Protein AF-A0A348YKZ7-F1 (afdb_monomer_lite)

Sequence (166 aa):
MLAPMCLAKPKKSYYYALITVVSSVAGAFFGYYLGYFIYDPYIADLINMFHYNDAMATVRGWFTNEFGILMVFIGAFTPIPYKIIAITTGVVAAESVAQTGSSGMLTIFNFLLVSFIGRGARFFLEAGVIAWGGEKMEKAIRKYIDRLGWACVILIGIYAAYKILN

pLDDT: mean 88.36, std 6.26, range [72.12, 96.81]

Structure (mmCIF, N/CA/C/O backbone):
data_AF-A0A348YKZ7-F1
#
_entry.id   AF-A0A348YKZ7-F1
#
loop_
_atom_site.group_PDB
_atom_site.id
_atom_site.type_symbol
_atom_site.label_atom_id
_atom_site.label_alt_id
_atom_site.label_comp_id
_atom_site.label_asym_id
_atom_site.label_entity_id
_atom_site.label_seq_id
_atom_site.pdbx_PDB_ins_code
_atom_site.Cartn_x
_atom_site.Cartn_y
_atom_site.Cartn_z
_atom_site.occupancy
_atom_site.B_iso_or_equiv
_atom_site.auth_seq_id
_atom_site.auth_comp_id
_atom_site.auth_asym_id
_atom_site.auth_atom_id
_atom_site.pdbx_PDB_model_num
ATOM 1 N N . MET A 1 1 ? -6.363 -7.805 10.116 1.00 73.44 1 MET A N 1
ATOM 2 C CA . MET A 1 1 ? -6.580 -8.045 11.563 1.00 73.44 1 MET A CA 1
ATOM 3 C C . MET A 1 1 ? -6.660 -6.751 12.386 1.00 73.44 1 MET A C 1
ATOM 5 O O . MET A 1 1 ? -6.710 -6.845 13.604 1.00 73.44 1 MET A O 1
ATOM 9 N N . LEU A 1 2 ? -6.730 -5.562 11.769 1.00 84.38 2 LEU A N 1
ATOM 10 C CA . LEU A 1 2 ? -6.811 -4.289 12.497 1.00 84.38 2 LEU A CA 1
ATOM 11 C C . LEU A 1 2 ? -8.157 -4.133 13.227 1.00 84.38 2 LEU A C 1
ATOM 13 O O . LEU A 1 2 ? -8.171 -3.977 14.446 1.00 84.38 2 LEU A O 1
ATOM 17 N N . ALA A 1 3 ? -9.275 -4.294 12.511 1.00 84.19 3 ALA A N 1
ATOM 18 C CA . ALA A 1 3 ? -10.623 -4.181 13.070 1.00 84.19 3 ALA A CA 1
ATOM 19 C C . ALA A 1 3 ? -10.872 -4.895 14.423 1.00 84.19 3 ALA A C 1
ATOM 21 O O . ALA A 1 3 ? -11.297 -4.221 15.361 1.00 84.19 3 ALA A O 1
ATOM 22 N N . PRO A 1 4 ? -10.593 -6.206 14.603 1.00 83.75 4 PRO A N 1
ATOM 23 C CA . PRO A 1 4 ? -10.837 -6.875 15.886 1.00 83.75 4 PRO A CA 1
ATOM 24 C C . PRO A 1 4 ? -9.947 -6.353 17.026 1.00 83.75 4 PRO A C 1
ATOM 26 O O . PRO A 1 4 ? -10.392 -6.302 18.170 1.00 83.75 4 PRO A O 1
ATOM 29 N N . MET A 1 5 ? -8.715 -5.919 16.740 1.00 87.62 5 MET A N 1
ATOM 30 C CA . MET A 1 5 ? -7.821 -5.340 17.753 1.00 87.62 5 MET A CA 1
ATOM 31 C C . MET A 1 5 ? -8.288 -3.946 18.186 1.00 87.62 5 MET A C 1
ATOM 33 O O . MET A 1 5 ? -8.270 -3.625 19.377 1.00 87.62 5 MET A O 1
ATOM 37 N N . CYS A 1 6 ? -8.754 -3.140 17.229 1.00 86.81 6 CYS A N 1
ATOM 38 C CA . CYS A 1 6 ? -9.375 -1.844 17.489 1.00 86.81 6 CYS A CA 1
ATOM 39 C C . CYS A 1 6 ? -10.671 -1.986 18.296 1.00 86.81 6 CYS A C 1
ATOM 41 O O . CYS A 1 6 ? -10.893 -1.209 19.219 1.00 86.81 6 CYS A O 1
ATOM 43 N N . LEU A 1 7 ? -11.491 -3.001 18.007 1.00 84.31 7 LEU A N 1
ATOM 44 C CA . LEU A 1 7 ? -12.700 -3.296 18.781 1.00 84.31 7 LEU A CA 1
ATOM 45 C C . LEU A 1 7 ? -12.384 -3.721 20.218 1.00 84.31 7 LEU A C 1
ATOM 47 O O . LEU A 1 7 ? -13.012 -3.231 21.149 1.00 84.31 7 LEU A O 1
ATOM 51 N N . ALA A 1 8 ? -11.381 -4.581 20.413 1.00 85.75 8 ALA A N 1
ATOM 52 C CA . ALA A 1 8 ? -11.011 -5.060 21.743 1.00 85.75 8 ALA A CA 1
ATOM 53 C C . ALA A 1 8 ? -10.444 -3.952 22.649 1.00 85.75 8 ALA A C 1
ATOM 55 O O . ALA A 1 8 ? -10.639 -3.983 23.865 1.00 85.75 8 ALA A O 1
ATOM 56 N N . LYS A 1 9 ? -9.704 -2.982 22.088 1.00 85.69 9 LYS A N 1
ATOM 57 C CA . LYS A 1 9 ? -9.129 -1.852 22.843 1.00 85.69 9 LYS A CA 1
ATOM 58 C C . LYS A 1 9 ? -9.258 -0.533 22.059 1.00 85.69 9 LYS A C 1
ATOM 60 O O . LYS A 1 9 ? -8.245 -0.031 21.564 1.00 85.69 9 LYS A O 1
ATOM 65 N N . PRO A 1 10 ? -10.449 0.102 22.036 1.00 83.19 10 PRO A N 1
ATOM 66 C CA . PRO A 1 10 ? -10.723 1.293 21.219 1.00 83.19 10 PRO A CA 1
ATOM 67 C C . PRO A 1 10 ? -9.799 2.480 21.511 1.00 83.19 10 PRO A C 1
ATOM 69 O O . PRO A 1 10 ? -9.382 3.199 20.607 1.00 83.19 10 PRO A O 1
ATOM 72 N N . LYS A 1 11 ? -9.392 2.648 22.779 1.00 85.00 11 LYS A N 1
ATOM 73 C CA . LYS A 1 11 ? -8.448 3.699 23.202 1.00 85.00 11 LYS A CA 1
ATOM 74 C C . LYS A 1 11 ? -7.054 3.557 22.572 1.00 85.00 11 LYS A C 1
ATOM 76 O O . LYS A 1 11 ? -6.304 4.525 22.547 1.00 85.00 11 LYS A O 1
ATOM 81 N N . LYS A 1 12 ? -6.691 2.363 22.086 1.00 89.06 12 LYS A N 1
ATOM 82 C CA . LYS A 1 12 ? -5.399 2.068 21.441 1.00 89.06 12 LYS A CA 1
ATOM 83 C C . LYS A 1 12 ? -5.510 1.913 19.919 1.00 89.06 12 LYS A C 1
ATOM 85 O O . LYS A 1 12 ? -4.520 1.569 19.281 1.00 89.06 12 LYS A O 1
ATOM 90 N N . SER A 1 13 ? -6.668 2.196 19.317 1.00 89.56 13 SER A N 1
ATOM 91 C CA . SER A 1 13 ? -6.905 1.988 17.881 1.00 89.56 13 SER A CA 1
ATOM 92 C C . SER A 1 13 ? -5.907 2.721 16.982 1.00 89.56 13 SER A C 1
ATOM 94 O O . SER A 1 13 ? -5.378 2.116 16.055 1.00 89.56 13 SER A O 1
ATOM 96 N N . TYR A 1 14 ? -5.576 3.979 17.286 1.00 90.56 14 TYR A N 1
ATOM 97 C CA . TYR A 1 14 ? -4.587 4.748 16.519 1.00 90.56 14 TYR A CA 1
ATOM 98 C C . TYR A 1 14 ? -3.169 4.169 16.612 1.00 90.56 14 TYR A C 1
ATOM 100 O O . TYR A 1 14 ? -2.425 4.181 15.635 1.00 90.56 14 TYR A O 1
ATOM 108 N N . TYR A 1 15 ? -2.808 3.602 17.766 1.00 92.69 15 TYR A N 1
ATOM 109 C CA . TYR A 1 15 ? -1.524 2.926 17.947 1.00 92.69 15 TYR A CA 1
ATOM 110 C C . TYR A 1 15 ? -1.447 1.640 17.111 1.00 92.69 15 TYR A C 1
ATOM 112 O O . TYR A 1 15 ? -0.454 1.403 16.424 1.00 92.69 15 TYR A O 1
ATOM 120 N N . TYR A 1 16 ? -2.518 0.840 17.096 1.00 93.75 16 TYR A N 1
ATOM 121 C CA . TYR A 1 16 ? -2.589 -0.346 16.238 1.00 93.75 16 TYR A CA 1
ATOM 122 C C . TYR A 1 16 ? -2.602 0.003 14.750 1.00 93.75 16 TYR A C 1
ATOM 124 O O . TYR A 1 16 ? -1.973 -0.705 13.961 1.00 93.75 16 TYR A O 1
ATOM 132 N N . ALA A 1 17 ? -3.254 1.104 14.365 1.00 94.06 17 ALA A N 1
ATOM 133 C CA . ALA A 1 17 ? -3.205 1.611 12.999 1.00 94.06 17 ALA A CA 1
ATOM 134 C C . ALA A 1 17 ? -1.767 1.954 12.596 1.00 94.06 17 ALA A C 1
ATOM 136 O O . ALA A 1 17 ? -1.309 1.483 11.559 1.00 94.06 17 ALA A O 1
ATOM 137 N N . LEU A 1 18 ? -1.025 2.676 13.442 1.00 94.75 18 LEU A N 1
ATOM 138 C CA . LEU A 1 18 ? 0.368 3.035 13.173 1.00 94.75 18 LEU A CA 1
ATOM 139 C C . LEU A 1 18 ? 1.268 1.804 13.005 1.00 94.75 18 LEU A C 1
ATOM 141 O O . LEU A 1 18 ? 1.992 1.718 12.015 1.00 94.75 18 LEU A O 1
ATOM 145 N N . ILE A 1 19 ? 1.178 0.818 13.906 1.00 95.19 19 ILE A N 1
ATOM 146 C CA . ILE A 1 19 ? 1.918 -0.449 13.759 1.00 95.19 19 ILE A CA 1
ATOM 147 C C . ILE A 1 19 ? 1.552 -1.125 12.437 1.00 95.19 19 ILE A C 1
ATOM 149 O O . ILE A 1 19 ? 2.430 -1.559 11.698 1.00 95.19 19 ILE A O 1
ATOM 153 N N . THR A 1 20 ? 0.260 -1.181 12.112 1.00 94.75 20 THR A N 1
ATOM 154 C CA . THR A 1 20 ? -0.220 -1.826 10.885 1.00 94.75 20 THR A CA 1
ATOM 155 C C . THR A 1 20 ? 0.311 -1.124 9.639 1.00 94.75 20 THR A C 1
ATOM 157 O O . THR A 1 20 ? 0.739 -1.802 8.708 1.00 94.75 20 THR A O 1
ATOM 160 N N . VAL A 1 21 ? 0.336 0.212 9.617 1.00 95.25 21 VAL A N 1
ATOM 161 C CA . VAL A 1 21 ? 0.930 0.994 8.523 1.00 95.25 21 VAL A CA 1
ATOM 162 C C . VAL A 1 21 ? 2.407 0.653 8.383 1.00 95.25 21 VAL A C 1
ATOM 164 O O . VAL A 1 21 ? 2.826 0.262 7.297 1.00 95.25 21 VAL A O 1
ATOM 167 N N . VAL A 1 22 ? 3.182 0.727 9.468 1.00 95.88 22 VAL A N 1
ATOM 168 C CA . VAL A 1 22 ? 4.628 0.465 9.436 1.00 95.88 22 VAL A CA 1
ATOM 169 C C . VAL A 1 22 ? 4.917 -0.963 8.975 1.00 95.88 22 VAL A C 1
ATOM 171 O O . VAL A 1 22 ? 5.679 -1.154 8.031 1.00 95.88 22 VAL A O 1
ATOM 174 N N . SER A 1 23 ? 4.265 -1.971 9.559 1.00 94.50 23 SER A N 1
ATOM 175 C CA . SER A 1 23 ? 4.442 -3.371 9.155 1.00 94.50 23 SER A CA 1
ATOM 176 C C . SER A 1 23 ? 3.985 -3.625 7.714 1.00 94.50 23 SER A C 1
ATOM 178 O O . SER A 1 23 ? 4.623 -4.385 6.985 1.00 94.50 23 SER A O 1
ATOM 180 N N . SER A 1 24 ? 2.902 -2.980 7.270 1.00 94.31 24 SER A N 1
ATOM 181 C CA . SER A 1 24 ? 2.406 -3.102 5.896 1.00 94.31 24 SER A CA 1
ATOM 182 C C . SER A 1 24 ? 3.363 -2.474 4.886 1.00 94.31 24 SER A C 1
ATOM 184 O O . SER A 1 24 ? 3.607 -3.067 3.837 1.00 94.31 24 SER A O 1
ATOM 186 N N . VAL A 1 25 ? 3.884 -1.280 5.172 1.00 95.12 25 VAL A N 1
ATOM 187 C CA . VAL A 1 25 ? 4.825 -0.571 4.296 1.00 95.12 25 VAL A CA 1
ATOM 188 C C . VAL A 1 25 ? 6.178 -1.278 4.287 1.00 95.12 25 VAL A C 1
ATOM 190 O O . VAL A 1 25 ? 6.758 -1.438 3.219 1.00 95.12 25 VAL A O 1
ATOM 193 N N . ALA A 1 26 ? 6.631 -1.820 5.421 1.00 96.25 26 ALA A N 1
ATOM 194 C CA . ALA A 1 26 ? 7.815 -2.675 5.473 1.00 96.25 26 ALA A CA 1
ATOM 195 C C . ALA A 1 26 ? 7.652 -3.924 4.590 1.00 96.25 26 ALA A C 1
ATOM 197 O O . ALA A 1 26 ? 8.539 -4.261 3.815 1.00 96.25 26 ALA A O 1
ATOM 198 N N . GLY A 1 27 ? 6.491 -4.585 4.618 1.00 94.81 27 GLY A N 1
ATOM 199 C CA . GLY A 1 27 ? 6.209 -5.681 3.687 1.00 94.81 27 GLY A CA 1
ATOM 200 C C . GLY A 1 27 ? 6.180 -5.240 2.216 1.00 94.81 27 GLY A C 1
ATOM 201 O O . GLY A 1 27 ? 6.590 -5.997 1.339 1.00 94.81 27 GLY A O 1
ATOM 202 N N . ALA A 1 28 ? 5.712 -4.022 1.940 1.00 94.69 28 ALA A N 1
ATOM 203 C CA . ALA A 1 28 ? 5.674 -3.456 0.594 1.00 94.69 28 ALA A CA 1
ATOM 204 C C . ALA A 1 28 ? 7.059 -3.063 0.073 1.00 94.69 28 ALA A C 1
ATOM 206 O O . ALA A 1 28 ? 7.306 -3.215 -1.115 1.00 94.69 28 ALA A O 1
ATOM 207 N N . PHE A 1 29 ? 7.969 -2.634 0.948 1.00 96.62 29 PHE A N 1
ATOM 208 C CA . PHE A 1 29 ? 9.379 -2.430 0.623 1.00 96.62 29 PHE A CA 1
ATOM 209 C C . PHE A 1 29 ? 9.989 -3.705 0.030 1.00 96.62 29 PHE A C 1
ATOM 211 O O . PHE A 1 29 ? 10.522 -3.683 -1.076 1.00 96.62 29 PHE A O 1
ATOM 218 N N . PHE A 1 30 ? 9.821 -4.842 0.713 1.00 96.81 30 PHE A N 1
ATOM 219 C CA . PHE A 1 30 ? 10.287 -6.129 0.193 1.00 96.81 30 PHE A CA 1
ATOM 220 C C . PHE A 1 30 ? 9.549 -6.539 -1.084 1.00 96.81 30 PHE A C 1
ATOM 222 O O . PHE A 1 30 ? 10.172 -7.058 -2.001 1.00 96.81 30 PHE A O 1
ATOM 229 N N . GLY A 1 31 ? 8.240 -6.282 -1.172 1.00 95.50 31 GLY A N 1
ATOM 230 C CA . GLY A 1 31 ? 7.455 -6.551 -2.379 1.00 95.50 31 GLY A CA 1
ATOM 231 C C . GLY A 1 31 ? 7.937 -5.762 -3.600 1.00 95.50 31 GLY A C 1
ATOM 232 O O . GLY A 1 31 ? 8.066 -6.339 -4.673 1.00 95.50 31 GLY A O 1
ATOM 233 N N . TYR A 1 32 ? 8.254 -4.477 -3.427 1.00 95.44 32 TYR A N 1
ATOM 234 C CA . TYR A 1 32 ? 8.814 -3.633 -4.481 1.00 95.44 32 TYR A CA 1
ATOM 235 C C . TYR A 1 32 ? 10.135 -4.207 -4.985 1.00 95.44 32 TYR A C 1
ATOM 237 O O . TYR A 1 32 ? 10.288 -4.417 -6.182 1.00 95.44 32 TYR A O 1
ATOM 245 N N . TYR A 1 33 ? 11.071 -4.522 -4.085 1.00 95.69 33 TYR A N 1
ATOM 246 C CA . TYR A 1 33 ? 12.355 -5.089 -4.499 1.00 95.69 33 TYR A CA 1
ATOM 247 C C . TYR A 1 33 ? 12.208 -6.470 -5.126 1.00 95.69 33 TYR A C 1
ATOM 249 O O . TYR A 1 33 ? 12.880 -6.761 -6.108 1.00 95.69 33 TYR A O 1
ATOM 257 N N . LEU A 1 34 ? 11.300 -7.300 -4.612 1.00 95.31 34 LEU A N 1
ATOM 258 C CA . LEU A 1 34 ? 10.992 -8.587 -5.222 1.00 95.31 34 LEU A CA 1
ATOM 259 C C . LEU A 1 34 ? 10.523 -8.410 -6.671 1.00 95.31 34 LEU A C 1
ATOM 261 O O . LEU A 1 34 ? 11.036 -9.084 -7.555 1.00 95.31 34 LEU A O 1
ATOM 265 N N . GLY A 1 35 ? 9.594 -7.484 -6.920 1.00 93.75 35 GLY A N 1
ATOM 266 C CA . GLY A 1 35 ? 9.135 -7.156 -8.270 1.00 93.75 35 GLY A CA 1
ATOM 267 C C . GLY A 1 35 ? 10.235 -6.571 -9.155 1.00 93.75 35 GLY A C 1
ATOM 268 O O . GLY A 1 35 ? 10.356 -6.936 -10.319 1.00 93.75 35 GLY A O 1
ATOM 269 N N . TYR A 1 36 ? 11.069 -5.701 -8.590 1.00 94.00 36 TYR A N 1
ATOM 270 C CA . TYR A 1 36 ? 12.164 -5.065 -9.311 1.00 94.00 36 TYR A CA 1
ATOM 271 C C . TYR A 1 36 ? 13.213 -6.084 -9.774 1.00 94.00 36 TYR A C 1
ATOM 273 O O . TYR A 1 36 ? 13.628 -6.068 -10.927 1.00 94.00 36 TYR A O 1
ATOM 281 N N . PHE A 1 37 ? 13.618 -7.005 -8.896 1.00 93.56 37 PHE A N 1
ATOM 282 C CA . PHE A 1 37 ? 14.650 -7.997 -9.208 1.00 93.56 37 PHE A CA 1
ATOM 283 C C . PHE A 1 37 ? 14.135 -9.209 -9.986 1.00 93.56 37 PHE A C 1
ATOM 285 O O . PHE A 1 37 ? 14.914 -9.834 -10.694 1.00 93.56 37 PHE A O 1
ATOM 292 N N . ILE A 1 38 ? 12.850 -9.566 -9.881 1.00 93.44 38 ILE A N 1
ATOM 293 C CA . ILE A 1 38 ? 12.297 -10.674 -10.678 1.00 93.44 38 ILE A CA 1
ATOM 294 C C . ILE A 1 38 ? 12.073 -10.278 -12.145 1.00 93.44 38 ILE A C 1
ATOM 296 O O . ILE A 1 38 ? 11.912 -11.160 -12.992 1.00 93.44 38 ILE A O 1
ATOM 300 N N . TYR A 1 39 ? 12.055 -8.970 -12.444 1.00 89.88 39 TYR A N 1
ATOM 301 C CA . TYR A 1 39 ? 11.819 -8.469 -13.794 1.00 89.88 39 TYR A CA 1
ATOM 302 C C . TYR A 1 39 ? 12.828 -9.037 -14.801 1.00 89.88 39 TYR A C 1
ATOM 304 O O . TYR A 1 39 ? 12.434 -9.683 -15.772 1.00 89.88 39 TYR A O 1
ATOM 312 N N . ASP A 1 40 ? 14.113 -8.859 -14.503 1.00 81.75 40 ASP A N 1
ATOM 313 C CA . ASP A 1 40 ? 15.248 -9.349 -15.283 1.00 81.75 40 ASP A CA 1
ATOM 314 C C . ASP A 1 40 ? 15.976 -10.408 -14.439 1.00 81.75 40 ASP A C 1
ATOM 316 O O . ASP A 1 40 ? 16.835 -10.069 -13.619 1.00 81.75 40 ASP A O 1
ATOM 320 N N . PRO A 1 41 ? 15.453 -11.652 -14.435 1.00 81.88 41 PRO A N 1
ATOM 321 C CA . PRO A 1 41 ? 15.691 -12.585 -15.544 1.00 81.88 41 PRO A CA 1
ATOM 322 C C . PRO A 1 41 ? 14.462 -13.373 -16.044 1.00 81.88 41 PRO A C 1
ATOM 324 O O . PRO A 1 41 ? 14.611 -14.234 -16.903 1.00 81.88 41 PRO A O 1
ATOM 327 N N . TYR A 1 42 ? 13.259 -13.160 -15.491 1.00 87.06 42 TYR A N 1
ATOM 328 C CA . TYR A 1 42 ? 12.098 -14.025 -15.776 1.00 87.06 42 TYR A CA 1
ATOM 329 C C . TYR A 1 42 ? 10.936 -13.298 -16.450 1.00 87.06 42 TYR A C 1
ATOM 331 O O . TYR A 1 42 ? 10.355 -13.801 -17.411 1.00 87.06 42 TYR A O 1
ATOM 339 N N . ILE A 1 43 ? 10.541 -12.134 -15.929 1.00 87.38 43 ILE A N 1
ATOM 340 C CA . ILE A 1 43 ? 9.329 -11.450 -16.404 1.00 87.38 43 ILE A CA 1
ATOM 341 C C . ILE A 1 43 ? 9.553 -10.848 -17.792 1.00 87.38 43 ILE A C 1
ATOM 343 O O . ILE A 1 43 ? 8.633 -10.886 -18.603 1.00 87.38 43 ILE A O 1
ATOM 347 N N . ALA A 1 44 ? 10.750 -10.334 -18.086 1.00 85.88 44 ALA A N 1
ATOM 348 C CA . ALA A 1 44 ? 11.083 -9.800 -19.405 1.00 85.88 44 ALA A CA 1
ATOM 349 C C . ALA A 1 44 ? 10.908 -10.860 -20.512 1.00 85.88 44 ALA A C 1
ATOM 351 O O . ALA A 1 44 ? 10.217 -10.615 -21.504 1.00 85.88 44 ALA A O 1
ATOM 352 N N . ASP A 1 45 ? 11.438 -12.068 -20.305 1.00 87.44 45 ASP A N 1
ATOM 353 C CA . ASP A 1 45 ? 11.281 -13.192 -21.238 1.00 87.44 45 ASP A CA 1
ATOM 354 C C . ASP A 1 45 ? 9.818 -13.620 -21.379 1.00 87.44 45 ASP A C 1
ATOM 356 O O . ASP A 1 45 ? 9.343 -13.893 -22.483 1.00 87.44 45 ASP A O 1
ATOM 360 N N . LEU A 1 46 ? 9.071 -13.617 -20.271 1.00 88.12 46 LEU A N 1
ATOM 361 C CA . LEU A 1 46 ? 7.648 -13.945 -20.260 1.00 88.12 46 LEU A CA 1
ATOM 362 C C . LEU A 1 46 ? 6.820 -12.934 -21.069 1.00 88.12 46 LEU A C 1
ATOM 364 O O . LEU A 1 46 ? 5.974 -13.325 -21.871 1.00 88.12 46 LEU A O 1
ATOM 368 N N . ILE A 1 47 ? 7.073 -11.634 -20.886 1.00 87.31 47 ILE A N 1
ATOM 369 C CA . ILE A 1 47 ? 6.398 -10.556 -21.625 1.00 87.31 47 ILE A CA 1
ATOM 370 C C . ILE A 1 47 ? 6.642 -10.714 -23.127 1.00 87.31 47 ILE A C 1
ATOM 372 O O . ILE A 1 47 ? 5.700 -10.601 -23.915 1.00 87.31 47 ILE A O 1
ATOM 376 N N . ASN A 1 48 ? 7.883 -11.016 -23.515 1.00 86.75 48 ASN A N 1
ATOM 377 C CA . ASN A 1 48 ? 8.250 -11.244 -24.908 1.00 86.75 48 ASN A CA 1
ATOM 378 C C . ASN A 1 48 ? 7.564 -12.484 -25.489 1.00 86.75 48 ASN A C 1
ATOM 380 O O . ASN A 1 48 ? 6.989 -12.407 -26.574 1.00 86.75 48 ASN A O 1
ATOM 384 N N . MET A 1 49 ? 7.567 -13.598 -24.753 1.00 89.25 49 MET A N 1
ATOM 385 C CA . MET A 1 49 ? 6.950 -14.858 -25.175 1.00 89.25 49 MET A CA 1
ATOM 386 C C . MET A 1 49 ? 5.442 -14.724 -25.423 1.00 89.25 49 MET A C 1
ATOM 388 O O . MET A 1 49 ? 4.916 -15.323 -26.357 1.00 89.25 49 MET A O 1
ATOM 392 N N . PHE A 1 50 ? 4.745 -13.926 -24.611 1.00 89.75 50 PHE A N 1
ATOM 393 C CA . PHE A 1 50 ? 3.307 -13.684 -24.759 1.00 89.75 50 PHE A CA 1
ATOM 394 C C . PHE A 1 50 ? 2.958 -12.453 -25.607 1.00 89.75 50 PHE A C 1
ATOM 396 O O . PHE A 1 50 ? 1.784 -12.096 -25.698 1.00 89.75 50 PHE A O 1
ATOM 403 N N . HIS A 1 51 ? 3.943 -11.797 -26.228 1.00 87.94 51 HIS A N 1
ATOM 404 C CA . HIS A 1 51 ? 3.750 -10.582 -27.027 1.00 87.94 51 HIS A CA 1
ATOM 405 C C . HIS A 1 51 ? 3.056 -9.430 -26.267 1.00 87.94 51 HIS A C 1
ATOM 407 O O . HIS A 1 51 ? 2.340 -8.624 -26.856 1.00 87.94 51 HIS A O 1
ATOM 413 N N . TYR A 1 52 ? 3.298 -9.301 -24.956 1.00 89.56 52 TYR A N 1
ATOM 414 C CA . TYR A 1 52 ? 2.711 -8.246 -24.114 1.00 89.56 52 TYR A CA 1
ATOM 415 C C . TYR A 1 52 ? 3.507 -6.932 -24.096 1.00 89.56 52 TYR A C 1
ATOM 417 O O . TYR A 1 52 ? 3.233 -6.055 -23.275 1.00 89.56 52 TYR A O 1
ATOM 425 N N . ASN A 1 53 ? 4.472 -6.762 -24.999 1.00 86.69 53 ASN A N 1
ATOM 426 C CA . ASN A 1 53 ? 5.316 -5.567 -25.065 1.00 86.69 53 ASN A CA 1
ATOM 427 C C . ASN A 1 53 ? 4.506 -4.271 -25.232 1.00 86.69 53 ASN A C 1
ATOM 429 O O . ASN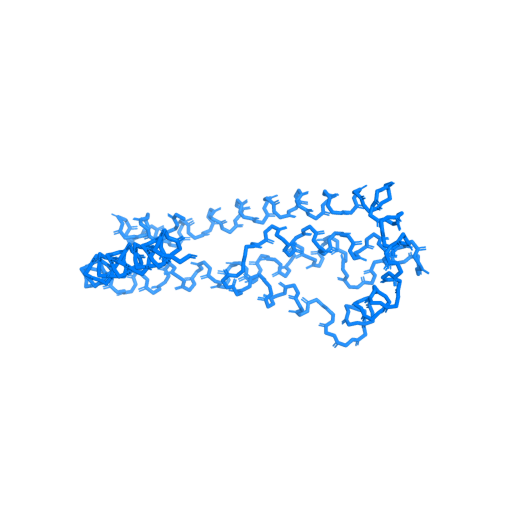 A 1 53 ? 4.751 -3.305 -24.512 1.00 86.69 53 ASN A O 1
ATOM 433 N N . ASP A 1 54 ? 3.486 -4.263 -26.094 1.00 87.62 54 ASP A N 1
ATOM 434 C CA . ASP A 1 54 ? 2.643 -3.077 -26.312 1.00 87.62 54 ASP A CA 1
ATOM 435 C C . ASP A 1 54 ? 1.785 -2.742 -25.083 1.00 87.62 54 ASP A C 1
ATOM 437 O O . ASP A 1 54 ? 1.601 -1.574 -24.719 1.00 87.62 54 ASP A O 1
ATOM 441 N N . ALA A 1 55 ? 1.296 -3.774 -24.389 1.00 87.31 55 ALA A N 1
ATOM 442 C CA . ALA A 1 55 ? 0.566 -3.606 -23.138 1.00 87.31 55 ALA A CA 1
ATOM 443 C C . ALA A 1 55 ? 1.478 -3.024 -22.047 1.00 87.31 55 ALA A C 1
ATOM 445 O O . ALA A 1 55 ? 1.075 -2.104 -21.337 1.00 87.31 55 ALA A O 1
ATOM 446 N N . MET A 1 56 ? 2.724 -3.497 -21.951 1.00 87.12 56 MET A N 1
ATOM 447 C CA . MET A 1 56 ? 3.709 -2.953 -21.013 1.00 87.12 56 MET A CA 1
ATOM 448 C C . MET A 1 56 ? 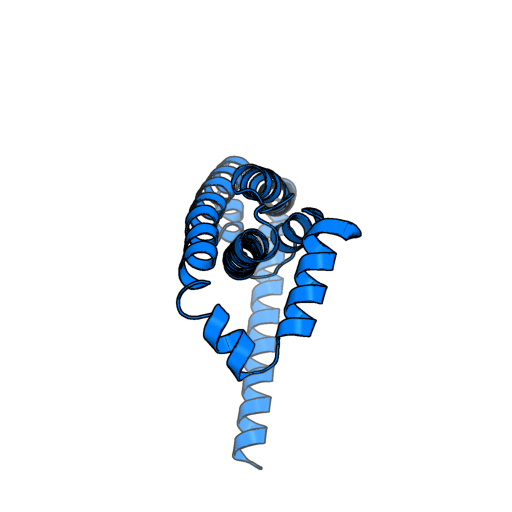4.107 -1.522 -21.358 1.00 87.12 56 MET A C 1
ATOM 450 O O . MET A 1 56 ? 4.150 -0.683 -20.464 1.00 87.12 56 MET A O 1
ATOM 454 N N . ALA A 1 57 ? 4.286 -1.196 -22.639 1.00 86.12 57 ALA A N 1
ATOM 455 C CA . ALA A 1 57 ? 4.535 0.175 -23.077 1.00 86.12 57 ALA A CA 1
ATOM 456 C C . ALA A 1 57 ? 3.379 1.119 -22.700 1.00 86.12 57 ALA A C 1
ATOM 458 O O . ALA A 1 57 ? 3.619 2.243 -22.256 1.00 86.12 57 ALA A O 1
ATOM 459 N N . THR A 1 58 ? 2.133 0.645 -22.808 1.00 87.44 58 THR A N 1
ATOM 460 C CA . THR A 1 58 ? 0.940 1.390 -22.376 1.00 87.44 58 THR A CA 1
ATOM 461 C C . THR A 1 58 ? 0.949 1.619 -20.865 1.00 87.44 58 THR A C 1
ATOM 463 O O . THR A 1 58 ? 0.791 2.751 -20.410 1.00 87.44 58 THR A O 1
ATOM 466 N N . VAL A 1 59 ? 1.200 0.566 -20.079 1.00 83.88 59 VAL A N 1
ATOM 467 C CA . VAL A 1 59 ? 1.287 0.653 -18.614 1.00 83.88 59 VAL A CA 1
ATOM 468 C C . VAL A 1 59 ? 2.407 1.604 -18.194 1.00 83.88 59 VAL A C 1
ATOM 470 O O . VAL A 1 59 ? 2.176 2.481 -17.363 1.00 83.88 59 VAL A O 1
ATOM 473 N N . ARG A 1 60 ? 3.592 1.504 -18.803 1.00 84.25 60 ARG A N 1
ATOM 474 C CA . ARG A 1 60 ? 4.693 2.448 -18.588 1.00 84.25 60 ARG A CA 1
ATOM 475 C C . ARG A 1 60 ? 4.248 3.877 -18.881 1.00 84.25 60 ARG A C 1
ATOM 477 O O . ARG A 1 60 ? 4.437 4.740 -18.031 1.00 84.25 60 ARG A O 1
ATOM 484 N N . GLY A 1 61 ? 3.587 4.115 -20.016 1.00 82.19 61 GLY A N 1
ATOM 485 C CA . GLY A 1 61 ? 3.040 5.424 -20.380 1.00 82.19 61 GLY A CA 1
ATOM 486 C C . GLY A 1 61 ? 2.069 5.984 -19.335 1.00 82.19 61 GLY A C 1
ATOM 487 O O . GLY A 1 61 ? 2.178 7.150 -18.954 1.00 82.19 61 GLY A O 1
ATOM 488 N N . TRP A 1 62 ? 1.178 5.152 -18.794 1.00 83.06 62 TRP A N 1
ATOM 489 C CA . TRP A 1 62 ? 0.284 5.541 -17.699 1.00 83.06 62 TRP A CA 1
ATOM 490 C C . TRP A 1 62 ? 1.042 5.933 -16.430 1.00 83.06 62 TRP A C 1
ATOM 492 O O . TRP A 1 62 ? 0.689 6.917 -15.777 1.00 83.06 62 TRP A O 1
ATOM 502 N N . PHE A 1 63 ? 2.096 5.194 -16.084 1.00 75.38 63 PHE A N 1
ATOM 503 C CA . PHE A 1 63 ? 2.896 5.444 -14.887 1.00 75.38 63 PHE A CA 1
ATOM 504 C C . PHE A 1 63 ? 3.887 6.605 -15.023 1.00 75.38 63 PHE A C 1
ATOM 506 O O . PHE A 1 63 ? 4.216 7.221 -14.011 1.00 75.38 63 PHE A O 1
ATOM 513 N N . THR A 1 64 ? 4.375 6.920 -16.224 1.00 72.12 64 THR A N 1
ATOM 514 C CA . THR A 1 64 ? 5.332 8.018 -16.435 1.00 72.12 64 THR A CA 1
ATOM 515 C C . THR A 1 64 ? 4.666 9.330 -16.836 1.00 72.12 64 THR A C 1
ATOM 517 O O . THR A 1 64 ? 5.157 10.382 -16.433 1.00 72.12 64 THR A O 1
ATOM 520 N N . ASN A 1 65 ? 3.568 9.285 -17.602 1.00 72.81 65 ASN A N 1
ATOM 521 C CA . ASN A 1 65 ? 3.034 10.465 -18.293 1.00 72.81 65 ASN A CA 1
ATOM 522 C C . ASN A 1 65 ? 1.650 10.900 -17.789 1.00 72.81 65 ASN A C 1
ATOM 524 O O . ASN A 1 65 ? 1.428 12.095 -17.623 1.00 72.81 65 ASN A O 1
ATOM 528 N N . GLU A 1 66 ? 0.718 9.965 -17.562 1.00 72.75 66 GLU A N 1
ATOM 529 C CA . GLU A 1 66 ? -0.684 10.318 -17.264 1.00 72.75 66 GLU A CA 1
ATOM 530 C C . GLU A 1 66 ? -1.007 10.352 -15.769 1.00 72.75 66 GLU A C 1
ATOM 532 O O . GLU A 1 66 ? -1.434 11.376 -15.240 1.00 72.75 66 GLU A O 1
ATOM 537 N N . PHE A 1 67 ? -0.828 9.230 -15.073 1.00 76.56 67 PHE A N 1
ATOM 538 C CA . PHE A 1 67 ? -1.300 9.071 -13.696 1.00 76.56 67 PHE A CA 1
ATOM 539 C C . PHE A 1 67 ? -0.168 9.135 -12.673 1.00 76.56 67 PHE A C 1
ATOM 541 O O . PHE A 1 67 ? -0.408 9.414 -11.495 1.00 76.56 67 PHE A O 1
ATOM 548 N N . GLY A 1 68 ? 1.074 8.892 -13.095 1.00 77.50 68 GLY A N 1
ATOM 549 C CA . GLY A 1 68 ? 2.224 9.002 -12.208 1.00 77.50 68 GLY A CA 1
ATOM 550 C C . GLY A 1 68 ? 2.097 8.079 -10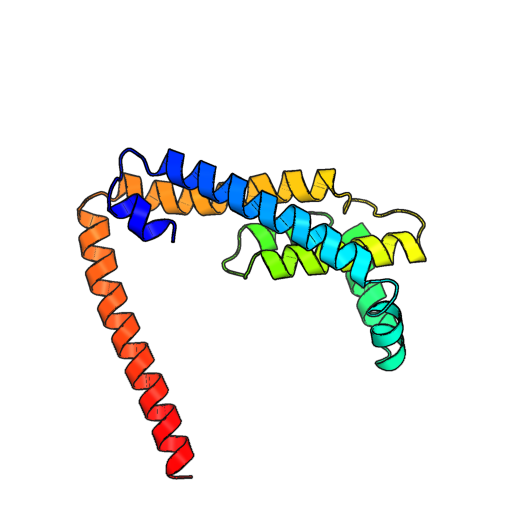.997 1.00 77.50 68 GLY A C 1
ATOM 551 O O . GLY A 1 68 ? 1.614 6.944 -11.061 1.00 77.50 68 GLY A O 1
ATOM 552 N N . ILE A 1 69 ? 2.463 8.613 -9.834 1.00 83.25 69 ILE A N 1
ATOM 553 C CA . ILE A 1 69 ? 2.372 7.879 -8.573 1.00 83.25 69 ILE A CA 1
ATOM 554 C C . ILE A 1 69 ? 0.954 7.792 -7.984 1.00 83.25 69 ILE A C 1
ATOM 556 O O . ILE A 1 69 ? 0.723 7.080 -7.003 1.00 83.25 69 ILE A O 1
ATOM 560 N N . LEU A 1 70 ? -0.028 8.466 -8.591 1.00 87.00 70 LEU A N 1
ATOM 561 C CA . LEU A 1 70 ? -1.419 8.432 -8.138 1.00 87.00 70 LEU A CA 1
ATOM 562 C C . LEU A 1 70 ? -2.007 7.015 -8.213 1.00 87.00 70 LEU A C 1
ATOM 564 O O . LEU A 1 70 ? -2.785 6.626 -7.344 1.00 87.00 70 LEU A O 1
ATOM 568 N N . MET A 1 71 ? -1.583 6.206 -9.189 1.00 86.31 71 MET A N 1
ATOM 569 C CA . MET A 1 71 ? -1.976 4.794 -9.291 1.00 86.31 71 MET A CA 1
ATOM 570 C C . MET A 1 71 ? -1.573 3.994 -8.048 1.00 86.31 71 MET A C 1
ATOM 572 O O . MET A 1 71 ? -2.364 3.207 -7.521 1.00 86.31 71 MET A O 1
ATOM 576 N N . VAL A 1 72 ? -0.368 4.243 -7.525 1.00 90.12 72 VAL A N 1
ATOM 577 C CA . VAL A 1 72 ? 0.112 3.618 -6.285 1.00 90.12 72 VAL A CA 1
ATOM 578 C C . VAL A 1 72 ? -0.748 4.065 -5.108 1.00 90.12 72 VAL A C 1
ATOM 580 O O . VAL A 1 72 ? -1.131 3.233 -4.288 1.00 90.12 72 VAL A O 1
ATOM 583 N N . PHE A 1 73 ? -1.106 5.350 -5.039 1.00 92.12 73 PHE A N 1
ATOM 584 C CA . PHE A 1 73 ? -1.980 5.872 -3.987 1.00 92.12 73 PHE A CA 1
ATOM 585 C C . PHE A 1 73 ? -3.355 5.192 -3.997 1.00 92.12 73 PHE A C 1
ATOM 587 O O . PHE A 1 73 ? -3.808 4.695 -2.964 1.00 92.12 73 PHE A O 1
ATOM 594 N N . ILE A 1 74 ? -3.996 5.109 -5.166 1.00 90.56 74 ILE A N 1
ATOM 595 C CA . ILE A 1 74 ? -5.303 4.463 -5.326 1.00 90.56 74 ILE A CA 1
ATOM 596 C C . ILE A 1 74 ? -5.201 2.977 -4.954 1.00 90.56 74 ILE A C 1
ATOM 598 O O . ILE A 1 74 ? -6.007 2.477 -4.167 1.00 90.56 74 ILE A O 1
ATOM 602 N N . GLY A 1 75 ? -4.171 2.268 -5.421 1.00 88.94 75 GLY A N 1
ATOM 603 C CA . GLY A 1 75 ? -3.920 0.872 -5.043 1.00 88.94 75 GLY A CA 1
ATOM 604 C C . GLY A 1 75 ? -3.603 0.675 -3.549 1.00 88.94 75 GLY A C 1
ATOM 605 O O . GLY A 1 75 ? -3.931 -0.353 -2.950 1.00 88.94 75 GLY A O 1
ATOM 606 N N . ALA A 1 76 ? -2.980 1.662 -2.906 1.00 89.25 76 ALA A N 1
ATOM 607 C CA . ALA A 1 76 ? -2.691 1.653 -1.475 1.00 89.25 76 ALA A CA 1
ATOM 608 C C . ALA A 1 76 ? -3.947 1.904 -0.626 1.00 89.25 76 ALA A C 1
ATOM 610 O O . ALA A 1 76 ? -4.107 1.295 0.435 1.00 89.25 76 ALA A O 1
ATOM 611 N N . PHE A 1 77 ? -4.846 2.765 -1.095 1.00 92.00 77 PHE A N 1
ATOM 612 C CA . PHE A 1 77 ? -6.059 3.140 -0.378 1.00 92.00 77 PHE 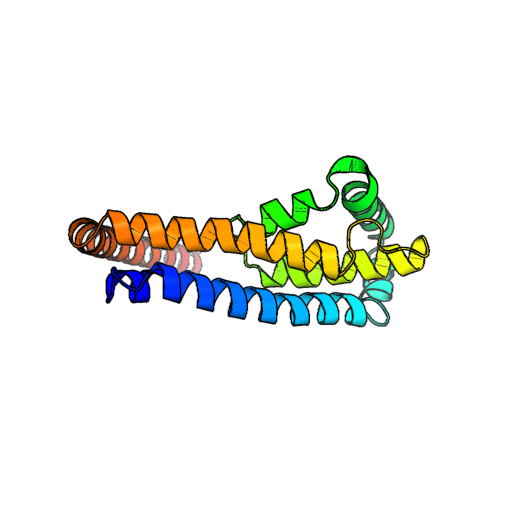A CA 1
ATOM 613 C C . PHE A 1 77 ? -7.199 2.124 -0.548 1.00 92.00 77 PHE A C 1
ATOM 615 O O . PHE A 1 77 ? -7.919 1.812 0.402 1.00 92.00 77 PHE A O 1
ATOM 622 N N . THR A 1 78 ? -7.346 1.561 -1.747 1.00 89.94 78 THR A N 1
ATOM 623 C CA . THR A 1 78 ? -8.426 0.625 -2.095 1.00 89.94 78 THR A CA 1
ATOM 624 C C . THR A 1 78 ? -8.325 -0.716 -1.354 1.00 89.94 78 THR A C 1
ATOM 626 O O . THR A 1 78 ? -7.246 -1.102 -0.888 1.00 89.94 78 THR A O 1
ATOM 629 N N . PRO A 1 79 ? -9.435 -1.484 -1.248 1.00 81.38 79 PRO A N 1
ATOM 630 C CA . PRO A 1 79 ? -9.478 -2.812 -0.624 1.00 81.38 79 PRO A CA 1
ATOM 631 C C . PRO A 1 79 ? -8.687 -3.916 -1.352 1.00 81.38 79 PRO A C 1
ATOM 633 O O . PRO A 1 79 ? -8.810 -5.081 -0.988 1.00 81.38 79 PRO A O 1
ATOM 636 N N . ILE A 1 80 ? -7.830 -3.568 -2.313 1.00 86.12 80 ILE A N 1
ATOM 637 C CA . ILE A 1 80 ? -6.994 -4.498 -3.077 1.00 86.12 80 ILE A CA 1
ATOM 638 C C . ILE A 1 80 ? -5.815 -5.000 -2.209 1.00 86.12 80 ILE A C 1
ATOM 640 O O . ILE A 1 80 ? -5.301 -4.246 -1.361 1.00 86.12 80 ILE A O 1
ATOM 644 N N . PRO A 1 81 ? -5.364 -6.264 -2.376 1.00 88.75 81 PRO A N 1
ATOM 645 C CA . PRO A 1 81 ? -4.201 -6.792 -1.668 1.00 88.75 81 PRO A CA 1
ATOM 646 C C . PRO A 1 81 ? -2.944 -5.972 -1.969 1.00 88.75 81 PRO A C 1
ATOM 648 O O . PRO A 1 81 ? -2.457 -5.943 -3.097 1.00 88.75 81 PRO A O 1
ATOM 651 N N . TYR A 1 82 ? -2.382 -5.321 -0.946 1.00 91.31 82 TYR A N 1
ATOM 652 C CA . TYR A 1 82 ? -1.358 -4.304 -1.191 1.00 91.31 82 TYR A CA 1
ATOM 653 C C . TYR A 1 82 ? -0.091 -4.818 -1.853 1.00 91.31 82 TYR A C 1
ATOM 655 O O . TYR A 1 82 ? 0.541 -4.129 -2.647 1.00 91.31 82 TYR A O 1
ATOM 663 N N . LYS A 1 83 ? 0.297 -6.037 -1.481 1.00 93.88 83 LYS A N 1
ATOM 664 C CA . LYS A 1 83 ? 1.536 -6.645 -1.951 1.00 93.88 83 LYS A CA 1
ATOM 665 C C . LYS A 1 83 ? 1.532 -6.831 -3.466 1.00 93.88 83 LYS A C 1
ATOM 667 O O . LYS A 1 83 ? 2.596 -6.754 -4.057 1.00 93.88 83 LYS A O 1
ATOM 672 N N . ILE A 1 84 ? 0.357 -7.005 -4.078 1.00 92.44 84 ILE A N 1
ATOM 673 C CA . ILE A 1 84 ? 0.221 -7.068 -5.536 1.00 92.44 84 ILE A CA 1
ATOM 674 C C . ILE A 1 84 ? 0.654 -5.730 -6.135 1.00 92.44 84 ILE A C 1
ATOM 676 O O . ILE A 1 84 ? 1.555 -5.708 -6.959 1.00 92.44 84 ILE A O 1
ATOM 680 N N . ILE A 1 85 ? 0.115 -4.614 -5.631 1.00 92.44 85 ILE A N 1
ATOM 681 C CA . ILE A 1 85 ? 0.512 -3.267 -6.068 1.00 92.44 85 ILE A CA 1
ATOM 682 C C . ILE A 1 85 ? 2.012 -3.046 -5.861 1.00 92.44 85 ILE A C 1
ATOM 684 O O . ILE A 1 85 ? 2.674 -2.547 -6.763 1.00 92.44 85 ILE A O 1
ATOM 688 N N . ALA A 1 86 ? 2.563 -3.449 -4.713 1.00 94.62 86 ALA A N 1
ATOM 689 C CA . ALA A 1 86 ? 3.990 -3.303 -4.432 1.00 94.62 86 ALA A CA 1
ATOM 690 C C . ALA A 1 86 ? 4.870 -4.062 -5.440 1.00 94.62 86 ALA A C 1
ATOM 692 O O . ALA A 1 86 ? 5.779 -3.472 -6.015 1.00 94.62 86 ALA A O 1
ATOM 693 N N . ILE A 1 87 ? 4.566 -5.341 -5.689 1.00 94.56 87 ILE A N 1
ATOM 694 C CA . ILE A 1 87 ? 5.313 -6.182 -6.635 1.00 94.56 87 ILE A CA 1
ATOM 695 C C . ILE A 1 87 ? 5.172 -5.638 -8.055 1.00 94.56 87 ILE A C 1
ATOM 697 O O . ILE A 1 87 ? 6.177 -5.423 -8.722 1.00 94.56 87 ILE A O 1
ATOM 701 N N . THR A 1 88 ? 3.949 -5.349 -8.505 1.00 91.38 88 THR A N 1
ATOM 702 C CA . THR A 1 88 ? 3.708 -4.798 -9.844 1.00 91.38 88 THR A CA 1
ATOM 703 C C . THR A 1 88 ? 4.420 -3.463 -10.036 1.00 91.38 88 THR A C 1
ATOM 705 O O . THR A 1 88 ? 5.021 -3.245 -11.080 1.00 91.38 88 THR A O 1
ATOM 708 N N . THR A 1 89 ? 4.426 -2.593 -9.022 1.00 92.12 89 THR A N 1
ATOM 709 C CA . THR A 1 89 ? 5.157 -1.319 -9.091 1.00 92.12 89 THR A CA 1
ATOM 710 C C . THR A 1 89 ? 6.660 -1.549 -9.241 1.00 92.12 89 THR A C 1
ATOM 712 O O . THR A 1 89 ? 7.294 -0.876 -10.044 1.00 92.12 89 THR A O 1
ATOM 715 N N . GLY A 1 90 ? 7.222 -2.523 -8.518 1.00 93.00 90 GLY A N 1
ATOM 716 C CA . GLY A 1 90 ? 8.622 -2.920 -8.668 1.00 93.00 90 GLY A CA 1
ATOM 717 C C . GLY A 1 90 ? 8.953 -3.422 -10.075 1.00 93.00 90 GLY A C 1
ATOM 718 O O . GLY A 1 90 ? 9.940 -2.982 -10.657 1.00 93.00 90 GLY A O 1
ATOM 719 N N . VAL A 1 91 ? 8.097 -4.282 -10.640 1.00 92.88 91 VAL A N 1
ATOM 720 C CA . VAL A 1 91 ? 8.242 -4.802 -12.013 1.00 92.88 91 VAL A CA 1
ATOM 721 C C . VAL A 1 91 ? 8.236 -3.662 -13.033 1.00 92.88 91 VAL A C 1
ATOM 723 O O . VAL A 1 91 ? 9.137 -3.579 -13.861 1.00 92.88 91 VAL A O 1
ATOM 726 N N . VAL A 1 92 ? 7.260 -2.751 -12.949 1.00 91.31 92 VAL A N 1
ATOM 727 C CA . VAL A 1 92 ? 7.156 -1.605 -13.869 1.00 91.31 92 VAL A CA 1
ATOM 728 C C . VAL A 1 92 ? 8.337 -0.649 -13.696 1.00 91.31 92 VAL A C 1
ATOM 730 O O . VAL A 1 92 ? 8.857 -0.132 -14.678 1.00 91.31 92 VAL A O 1
ATOM 733 N N . ALA A 1 93 ? 8.810 -0.431 -12.466 1.00 91.38 93 ALA A N 1
ATOM 734 C CA . ALA A 1 93 ? 9.980 0.405 -12.222 1.00 91.38 93 ALA A CA 1
ATOM 735 C C . ALA A 1 93 ? 11.251 -0.177 -12.864 1.00 91.38 93 ALA A C 1
ATOM 737 O O . ALA A 1 93 ? 12.026 0.584 -13.444 1.00 91.38 93 ALA A O 1
ATOM 738 N N . ALA A 1 94 ? 11.455 -1.497 -12.784 1.00 91.69 94 ALA A N 1
ATOM 739 C CA . ALA A 1 94 ? 12.580 -2.180 -13.424 1.00 91.69 94 ALA A CA 1
ATOM 740 C C . ALA A 1 94 ? 12.480 -2.156 -14.956 1.00 91.69 94 ALA A C 1
ATOM 742 O O . ALA A 1 94 ? 13.459 -1.824 -15.622 1.00 91.69 94 ALA A O 1
ATOM 743 N N . GLU A 1 95 ? 11.293 -2.413 -15.512 1.00 89.81 95 GLU A N 1
ATOM 744 C CA . GLU A 1 95 ? 11.029 -2.287 -16.952 1.00 89.81 95 GLU A CA 1
ATOM 745 C C . GLU A 1 95 ? 11.318 -0.871 -17.457 1.00 89.81 95 GLU A C 1
ATOM 747 O O . GLU A 1 95 ? 12.028 -0.688 -18.448 1.00 89.81 95 GLU A O 1
ATOM 752 N N . SER A 1 96 ? 10.861 0.142 -16.721 1.00 87.94 96 SER A N 1
ATOM 753 C CA . SER A 1 96 ? 11.091 1.542 -17.070 1.00 87.94 96 SER A CA 1
ATOM 754 C C . SER A 1 96 ? 12.580 1.894 -17.050 1.00 87.94 96 SER A C 1
ATOM 756 O O . SER A 1 96 ? 13.049 2.584 -17.959 1.00 87.94 96 SER A O 1
ATOM 758 N N . VAL A 1 97 ? 13.350 1.383 -16.079 1.00 88.62 97 VAL A N 1
ATOM 759 C CA . VAL A 1 97 ? 14.815 1.554 -16.050 1.00 88.62 97 VAL A CA 1
ATOM 760 C C . VAL A 1 97 ? 15.467 0.880 -17.253 1.00 88.62 97 VAL A C 1
ATOM 762 O O . VAL A 1 97 ? 16.314 1.500 -17.889 1.00 88.62 97 VAL A O 1
ATOM 765 N N . ALA A 1 98 ? 15.060 -0.342 -17.597 1.00 86.38 98 ALA A N 1
ATOM 766 C CA . ALA A 1 98 ? 15.629 -1.079 -18.722 1.00 86.38 98 ALA A CA 1
ATOM 767 C C . ALA A 1 98 ? 15.377 -0.388 -20.076 1.00 86.38 98 ALA A C 1
ATOM 769 O O . ALA A 1 98 ? 16.265 -0.363 -20.923 1.00 86.38 98 ALA A O 1
ATOM 770 N N . GLN A 1 99 ? 14.194 0.205 -20.275 1.00 83.31 99 GLN A N 1
ATOM 771 C CA . GLN A 1 99 ? 13.806 0.827 -21.550 1.00 83.31 99 GLN A CA 1
ATOM 772 C C . GLN A 1 99 ? 14.194 2.309 -21.673 1.00 83.31 99 GLN A C 1
ATOM 774 O O . GLN A 1 99 ? 14.431 2.795 -22.776 1.00 83.31 99 GLN A O 1
ATOM 779 N N . THR A 1 100 ? 14.218 3.061 -20.566 1.00 82.69 100 THR A N 1
ATOM 780 C CA . THR A 1 100 ? 14.419 4.529 -20.588 1.00 82.69 100 THR A CA 1
ATOM 781 C C . THR A 1 100 ? 15.619 5.018 -19.782 1.00 82.69 100 THR A C 1
ATOM 783 O O . THR A 1 100 ? 15.930 6.207 -19.810 1.00 82.69 100 THR A O 1
ATOM 786 N N . GLY A 1 101 ? 16.291 4.133 -19.043 1.00 82.94 101 GLY A N 1
ATOM 787 C CA . GLY A 1 101 ? 17.397 4.479 -18.148 1.00 82.94 101 GLY A CA 1
ATOM 788 C C . GLY A 1 101 ? 16.969 5.144 -16.833 1.00 82.94 101 GLY A C 1
ATOM 789 O O . GLY A 1 101 ? 17.826 5.486 -16.022 1.00 82.94 101 GLY A O 1
ATOM 790 N N . SER A 1 102 ? 15.666 5.335 -16.589 1.00 81.94 102 SER A N 1
ATOM 791 C CA . SER A 1 102 ? 15.149 5.984 -15.380 1.00 81.94 102 SER A CA 1
ATOM 792 C C . SER A 1 102 ? 13.834 5.361 -14.912 1.00 81.94 102 SER A C 1
ATOM 794 O O . SER A 1 102 ? 12.950 5.069 -15.710 1.00 81.94 102 SER A O 1
ATOM 796 N N . SER A 1 103 ? 13.659 5.212 -13.594 1.00 77.75 103 SER A N 1
ATOM 797 C CA . SER A 1 103 ? 12.379 4.787 -12.998 1.00 77.75 103 SER A CA 1
ATOM 798 C C . SER A 1 103 ? 11.316 5.898 -13.007 1.00 77.75 103 SER A C 1
ATOM 800 O O . SER A 1 103 ? 10.198 5.685 -12.538 1.00 77.75 103 SER A O 1
ATOM 802 N N . GLY A 1 104 ? 11.649 7.109 -13.472 1.00 82.00 104 GLY A N 1
ATOM 803 C CA . GLY A 1 104 ? 10.738 8.254 -13.452 1.00 82.00 104 GLY A CA 1
ATOM 804 C C . GLY A 1 104 ? 10.241 8.564 -12.035 1.00 82.00 104 GLY A C 1
ATOM 805 O O . GLY A 1 104 ? 11.024 8.656 -11.090 1.00 82.00 104 GLY A O 1
ATOM 806 N N . MET A 1 105 ? 8.924 8.704 -11.865 1.00 80.44 105 MET A N 1
ATOM 807 C CA . MET A 1 105 ? 8.311 8.942 -10.551 1.00 80.44 105 MET A CA 1
ATOM 808 C C . MET A 1 105 ? 8.214 7.686 -9.672 1.00 80.44 105 MET A C 1
ATOM 810 O O . MET A 1 105 ? 7.931 7.826 -8.483 1.00 80.44 105 MET A O 1
ATOM 814 N N . LEU A 1 106 ? 8.477 6.488 -10.205 1.00 84.88 106 LEU A N 1
ATOM 815 C CA . LEU A 1 106 ? 8.345 5.203 -9.504 1.00 84.88 106 LEU A CA 1
ATOM 816 C C . LEU A 1 106 ? 9.543 4.844 -8.620 1.00 84.88 106 LEU A C 1
ATOM 818 O O . LEU A 1 106 ? 9.699 3.689 -8.234 1.00 84.88 106 LEU A O 1
ATOM 822 N N . THR A 1 107 ? 10.396 5.809 -8.281 1.00 89.81 107 THR A N 1
ATOM 823 C CA . THR A 1 107 ? 11.512 5.559 -7.365 1.00 89.81 107 THR A CA 1
ATOM 824 C C . THR A 1 107 ? 11.017 4.955 -6.052 1.00 89.81 107 THR A C 1
ATOM 826 O O . THR A 1 107 ? 9.939 5.296 -5.557 1.00 89.81 107 THR A O 1
ATOM 829 N N . ILE A 1 108 ? 11.839 4.096 -5.441 1.00 92.44 108 ILE A N 1
ATOM 830 C CA . ILE A 1 108 ? 11.522 3.475 -4.148 1.00 92.44 108 ILE A CA 1
ATOM 831 C C . ILE A 1 108 ? 11.115 4.517 -3.097 1.00 92.44 108 ILE A C 1
ATOM 833 O O . ILE A 1 108 ? 10.189 4.287 -2.323 1.00 92.44 108 ILE A O 1
ATOM 837 N N . PHE A 1 109 ? 11.758 5.688 -3.098 1.00 93.06 109 PHE A N 1
ATOM 838 C CA . PHE A 1 109 ? 11.450 6.770 -2.169 1.00 93.06 109 PHE A CA 1
ATOM 839 C C . PHE A 1 109 ? 10.023 7.294 -2.357 1.00 93.06 109 PHE A C 1
ATOM 841 O O . PHE A 1 109 ? 9.241 7.317 -1.405 1.00 93.06 109 PHE A O 1
ATOM 848 N N . ASN A 1 110 ? 9.658 7.650 -3.591 1.00 92.12 110 ASN A N 1
ATOM 849 C CA . ASN A 1 110 ? 8.318 8.133 -3.902 1.00 92.12 110 ASN A CA 1
ATOM 850 C C . ASN A 1 110 ? 7.272 7.044 -3.631 1.00 92.12 110 ASN A C 1
ATOM 852 O O . ASN A 1 110 ? 6.237 7.320 -3.020 1.00 92.12 110 ASN A O 1
ATOM 856 N N . PHE A 1 111 ? 7.560 5.797 -4.025 1.00 93.62 111 PHE A N 1
ATOM 857 C CA . PHE A 1 111 ? 6.702 4.646 -3.758 1.00 93.62 111 PHE A CA 1
ATOM 858 C C . PHE A 1 111 ? 6.422 4.502 -2.265 1.00 93.62 111 PHE A C 1
ATOM 860 O O . PHE A 1 111 ? 5.259 4.428 -1.876 1.00 93.62 111 PHE A O 1
ATOM 867 N N . LEU A 1 112 ? 7.450 4.496 -1.415 1.00 95.25 112 LEU A N 1
ATOM 868 C CA . LEU A 1 112 ? 7.298 4.367 0.035 1.00 95.25 112 LEU A CA 1
ATOM 869 C C . LEU A 1 112 ? 6.525 5.533 0.648 1.00 95.25 112 LEU A C 1
ATOM 871 O O . LEU A 1 112 ? 5.671 5.311 1.506 1.00 95.25 112 LEU A O 1
ATOM 875 N N . LEU A 1 113 ? 6.791 6.759 0.198 1.00 95.06 113 LEU A N 1
ATOM 876 C CA . LEU A 1 113 ? 6.089 7.949 0.668 1.00 95.06 113 LEU A CA 1
ATOM 877 C C . LEU A 1 113 ? 4.590 7.821 0.379 1.00 95.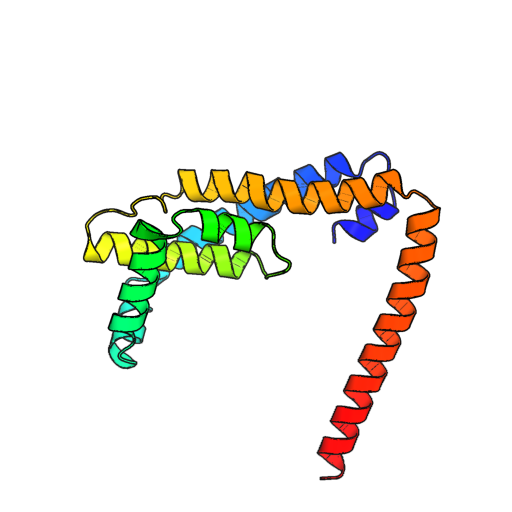06 113 LEU A C 1
ATOM 879 O O . LEU A 1 113 ? 3.762 7.896 1.289 1.00 95.06 113 LEU A O 1
ATOM 883 N N . VAL A 1 114 ? 4.231 7.533 -0.871 1.00 94.12 114 VAL A N 1
ATOM 884 C CA . VAL A 1 114 ? 2.829 7.386 -1.277 1.00 94.12 114 VAL A CA 1
ATOM 885 C C . VAL A 1 114 ? 2.180 6.152 -0.650 1.00 94.12 114 VAL A C 1
ATOM 887 O O . VAL A 1 114 ? 1.024 6.217 -0.230 1.00 94.12 114 VAL A O 1
ATOM 890 N N . SER A 1 115 ? 2.933 5.060 -0.492 1.00 94.44 115 SER A N 1
ATOM 891 C CA . SER A 1 115 ? 2.520 3.868 0.257 1.00 94.44 115 SER A CA 1
ATOM 892 C C . SER A 1 115 ? 2.089 4.227 1.669 1.00 94.44 115 SER A C 1
ATOM 894 O O . SER A 1 115 ? 1.039 3.784 2.134 1.00 94.44 115 SER A O 1
ATOM 896 N N . PHE A 1 116 ? 2.917 5.015 2.354 1.00 95.81 116 PHE A N 1
ATOM 897 C CA . PHE A 1 116 ? 2.705 5.403 3.736 1.00 95.81 116 PHE A CA 1
ATOM 898 C C . PHE A 1 116 ? 1.467 6.284 3.872 1.00 95.81 116 PHE A C 1
ATOM 900 O O . PHE A 1 116 ? 0.643 6.032 4.748 1.00 95.81 116 PHE A O 1
ATOM 907 N N . ILE A 1 117 ? 1.274 7.245 2.962 1.00 95.88 117 ILE A N 1
ATOM 908 C CA . ILE A 1 117 ? 0.081 8.101 2.954 1.00 95.88 117 ILE A CA 1
ATOM 909 C C . ILE A 1 117 ? -1.175 7.286 2.625 1.00 95.88 117 ILE A C 1
ATOM 911 O O . ILE A 1 117 ? -2.154 7.364 3.361 1.00 95.88 117 ILE A O 1
ATOM 915 N N . GLY A 1 118 ? -1.169 6.472 1.566 1.00 94.50 118 GLY A N 1
ATOM 916 C CA . GLY A 1 118 ? -2.347 5.704 1.146 1.00 94.50 118 GLY A CA 1
ATOM 917 C C . GLY A 1 118 ? -2.760 4.638 2.164 1.00 94.50 118 GLY A C 1
ATOM 918 O O . GLY A 1 118 ? -3.932 4.543 2.540 1.00 94.50 118 GLY A O 1
ATOM 919 N N . ARG A 1 119 ? -1.791 3.866 2.680 1.00 94.44 119 ARG A N 1
ATOM 920 C CA . ARG A 1 119 ? -2.042 2.862 3.729 1.00 94.44 119 ARG A CA 1
ATOM 921 C C . ARG A 1 119 ? -2.373 3.514 5.062 1.00 94.44 119 ARG A C 1
ATOM 923 O O . ARG A 1 119 ? -3.264 3.028 5.755 1.00 94.44 119 ARG A O 1
ATOM 930 N N . GLY A 1 120 ? -1.702 4.619 5.383 1.00 94.00 120 GLY A N 1
ATOM 931 C CA . GLY A 1 120 ? -2.013 5.487 6.511 1.00 94.00 120 GLY A CA 1
ATOM 932 C C . GLY A 1 120 ? -3.470 5.908 6.485 1.00 94.00 120 GLY A C 1
ATOM 933 O O . GLY A 1 120 ? -4.226 5.526 7.371 1.00 94.00 120 GLY A O 1
ATOM 934 N N . ALA A 1 121 ? -3.891 6.597 5.427 1.00 94.88 121 ALA A N 1
ATOM 935 C CA . ALA A 1 121 ? -5.262 7.056 5.257 1.00 94.88 121 ALA A CA 1
ATOM 936 C C . ALA A 1 121 ? -6.267 5.915 5.456 1.00 94.88 121 ALA A C 1
ATOM 938 O O . ALA A 1 121 ? -7.163 6.029 6.285 1.00 94.88 121 ALA A O 1
ATOM 939 N N . ARG A 1 122 ? -6.080 4.772 4.789 1.00 92.62 122 ARG A N 1
ATOM 940 C CA . ARG A 1 122 ? -6.990 3.629 4.934 1.00 92.62 122 ARG A CA 1
ATOM 941 C C . ARG A 1 122 ? -7.066 3.103 6.372 1.00 92.62 122 ARG A C 1
ATOM 943 O O . ARG A 1 122 ? -8.160 2.966 6.914 1.00 92.62 122 ARG A O 1
ATOM 950 N N . PHE A 1 123 ? -5.928 2.761 6.977 1.00 93.06 123 PHE A N 1
ATOM 951 C CA . PHE A 1 123 ? -5.913 2.115 8.293 1.00 93.06 123 PHE A CA 1
ATOM 952 C C . PHE A 1 123 ? -6.311 3.075 9.413 1.00 93.06 123 PHE A C 1
ATOM 954 O O . PHE A 1 123 ? -6.983 2.661 10.354 1.00 93.06 123 PHE A O 1
ATOM 961 N N . PHE A 1 124 ? -5.954 4.355 9.309 1.00 93.56 124 PHE A N 1
ATOM 962 C CA . PHE A 1 124 ? -6.401 5.374 10.255 1.00 93.56 124 PHE A CA 1
ATOM 963 C C . PHE A 1 124 ? -7.890 5.687 10.102 1.00 93.56 124 PHE A C 1
ATOM 965 O O . PHE A 1 124 ? -8.550 5.879 11.119 1.00 93.56 124 PHE A O 1
ATOM 972 N N . LEU A 1 125 ? -8.445 5.674 8.884 1.00 92.06 125 LEU A N 1
ATOM 973 C CA . LEU A 1 125 ? -9.894 5.769 8.687 1.00 92.06 125 LEU A CA 1
ATOM 974 C C . LEU A 1 125 ? -10.613 4.569 9.313 1.00 92.06 125 LEU A C 1
ATOM 976 O O . LEU A 1 125 ? -11.544 4.761 10.089 1.00 92.06 125 LEU A O 1
ATOM 980 N N . GLU A 1 126 ? -10.156 3.341 9.046 1.00 90.25 126 GLU A N 1
ATOM 981 C CA . GLU A 1 126 ? -10.727 2.122 9.639 1.00 90.25 126 GLU A CA 1
ATOM 982 C C . GLU A 1 126 ? -10.679 2.173 11.176 1.00 90.25 126 GLU A C 1
ATOM 984 O O . GLU A 1 126 ? -11.694 1.992 11.851 1.00 90.25 126 GLU A O 1
ATOM 989 N N . ALA A 1 127 ? -9.512 2.486 11.740 1.00 90.19 127 ALA A N 1
ATOM 990 C CA . ALA A 1 127 ? -9.322 2.587 13.181 1.00 90.19 127 ALA A CA 1
ATOM 991 C C . ALA A 1 127 ? -10.121 3.739 13.807 1.00 90.19 127 ALA A C 1
ATOM 993 O O . ALA A 1 127 ? -10.654 3.575 14.904 1.00 90.19 127 ALA A O 1
ATOM 994 N N . GLY A 1 128 ? -10.221 4.881 13.123 1.00 89.06 128 GLY A N 1
ATOM 995 C CA . GLY A 1 128 ? -10.967 6.058 13.564 1.00 89.06 128 GLY A CA 1
ATOM 996 C C . GLY A 1 128 ? -12.473 5.808 13.597 1.00 89.06 128 GLY A C 1
ATOM 997 O O . GLY A 1 128 ? -13.115 6.100 14.604 1.00 89.06 128 GLY A O 1
ATOM 998 N N . VAL A 1 129 ? -13.026 5.178 12.555 1.00 88.31 129 VAL A N 1
ATOM 999 C CA . VAL A 1 129 ? -14.446 4.784 12.503 1.00 88.31 129 VAL A CA 1
ATOM 1000 C C . VAL A 1 129 ? -14.789 3.830 13.649 1.00 88.31 129 VAL A C 1
ATOM 1002 O O . VAL A 1 129 ? -15.810 4.000 14.317 1.00 88.31 129 VAL A O 1
ATOM 1005 N N . ILE A 1 130 ? -13.918 2.858 13.930 1.00 86.12 130 ILE A N 1
ATOM 1006 C CA . ILE A 1 130 ? -14.122 1.905 15.029 1.00 86.12 130 ILE A CA 1
ATOM 1007 C C . ILE A 1 130 ? -13.980 2.591 16.394 1.00 86.12 130 ILE A C 1
ATOM 1009 O O . ILE A 1 130 ? -14.806 2.373 17.280 1.00 86.12 130 ILE A O 1
ATOM 1013 N N . ALA A 1 131 ? -12.963 3.439 16.569 1.00 85.56 131 ALA A N 1
ATOM 1014 C CA . ALA A 1 131 ? -12.730 4.162 17.817 1.00 85.56 131 ALA A CA 1
ATOM 1015 C C . ALA A 1 131 ? -13.871 5.133 18.150 1.00 85.56 131 ALA A C 1
ATOM 1017 O O . ALA A 1 131 ? -14.258 5.234 19.313 1.00 85.56 131 ALA A O 1
ATOM 1018 N N . TRP A 1 132 ? -14.430 5.810 17.142 1.00 85.06 132 TRP A N 1
ATOM 1019 C CA . TRP A 1 132 ? -15.563 6.719 17.314 1.00 85.06 132 TRP A CA 1
ATOM 1020 C C . TRP A 1 132 ? -16.875 5.974 17.587 1.00 85.06 132 TRP A C 1
ATOM 1022 O O . TRP A 1 132 ? -17.671 6.400 18.421 1.00 85.06 132 TRP A O 1
ATOM 1032 N N . GLY A 1 133 ? -17.091 4.833 16.926 1.00 81.44 133 GLY A N 1
ATOM 1033 C CA . GLY A 1 133 ? -18.316 4.049 17.076 1.00 81.44 133 GLY A CA 1
ATOM 1034 C C . GLY A 1 133 ? -18.434 3.260 18.392 1.00 81.44 133 GLY A C 1
ATOM 1035 O O . GLY A 1 133 ? -19.547 2.883 18.772 1.00 81.44 133 GLY A O 1
ATOM 1036 N N . GLY A 1 134 ? -17.325 3.022 19.103 1.00 75.25 134 GLY A N 1
ATOM 1037 C CA . GLY A 1 134 ? -17.308 2.417 20.441 1.00 75.25 134 GLY A CA 1
ATOM 1038 C C . GLY A 1 134 ? -18.083 1.092 20.550 1.00 75.25 134 GLY A C 1
ATOM 1039 O O . GLY A 1 134 ? -18.119 0.293 19.613 1.00 75.25 134 GLY A O 1
ATOM 1040 N N . GLU A 1 135 ? -18.754 0.863 21.686 1.00 72.75 135 GLU A N 1
ATOM 1041 C CA . GLU A 1 135 ? -19.531 -0.367 21.946 1.00 72.75 135 GLU A CA 1
ATOM 1042 C C . GLU A 1 135 ? -20.681 -0.597 20.948 1.00 72.75 135 GLU A C 1
ATOM 1044 O O . GLU A 1 135 ? -21.063 -1.738 20.670 1.00 72.75 135 GLU A O 1
ATOM 1049 N N . LYS A 1 136 ? -21.244 0.478 20.374 1.00 78.25 136 LYS A N 1
ATOM 1050 C CA . LYS A 1 136 ? -22.300 0.367 19.354 1.00 78.25 136 LYS A CA 1
ATOM 1051 C C . LYS A 1 136 ? -21.761 -0.276 18.076 1.00 78.25 136 LYS A C 1
ATOM 1053 O O . LYS A 1 136 ? -22.448 -1.105 17.479 1.00 78.25 136 LYS A O 1
ATOM 1058 N N . MET A 1 137 ? -20.534 0.072 17.685 1.00 76.50 137 MET A N 1
ATOM 1059 C CA . MET A 1 137 ? -19.881 -0.490 16.505 1.00 76.50 137 MET A CA 1
ATOM 1060 C C . MET A 1 137 ? -19.521 -1.961 16.700 1.00 76.50 137 MET A C 1
ATOM 1062 O O . MET A 1 137 ? -19.691 -2.746 15.774 1.00 76.50 137 MET A O 1
ATOM 1066 N N . GLU A 1 138 ? -19.110 -2.368 17.904 1.00 73.50 138 GLU A N 1
ATOM 1067 C CA . GLU A 1 138 ? -18.852 -3.783 18.194 1.00 73.50 138 GLU A CA 1
ATOM 1068 C C . GLU A 1 138 ? -20.103 -4.642 17.973 1.00 73.50 138 GLU A C 1
ATOM 1070 O O . GLU A 1 138 ? -20.060 -5.648 17.259 1.00 73.50 138 GLU A O 1
ATOM 1075 N N . LYS A 1 139 ? -21.243 -4.217 18.532 1.00 74.94 139 LYS A N 1
ATOM 1076 C CA . LYS A 1 139 ? -22.519 -4.929 18.370 1.00 74.94 139 LYS A CA 1
ATOM 1077 C C . LYS A 1 139 ? -22.979 -4.946 16.912 1.00 74.94 139 LYS A C 1
ATOM 1079 O O . LYS A 1 139 ? -23.470 -5.973 16.443 1.00 74.94 139 LYS A O 1
ATOM 1084 N N . ALA A 1 140 ? -22.809 -3.836 16.191 1.00 79.56 140 ALA A N 1
ATOM 1085 C CA . ALA A 1 140 ? -23.143 -3.755 14.772 1.00 79.56 140 ALA A CA 1
ATOM 1086 C C . ALA A 1 140 ? -22.277 -4.710 13.938 1.00 79.56 140 ALA A C 1
ATOM 1088 O O . ALA A 1 140 ? -22.818 -5.521 13.187 1.00 79.56 140 ALA A O 1
ATOM 1089 N N . ILE A 1 141 ? -20.954 -4.671 14.114 1.00 79.56 141 ILE A N 1
ATOM 1090 C CA . ILE A 1 141 ? -20.014 -5.516 13.373 1.00 79.56 141 ILE A CA 1
ATOM 1091 C C . ILE A 1 141 ? -20.316 -6.995 13.612 1.00 79.56 141 ILE A C 1
ATOM 1093 O O . ILE A 1 141 ? -20.449 -7.725 12.636 1.00 79.56 141 ILE A O 1
ATOM 1097 N N . ARG A 1 142 ? -20.519 -7.431 14.864 1.00 74.88 142 ARG A N 1
ATOM 1098 C CA . ARG A 1 142 ? -20.898 -8.826 15.166 1.00 74.88 142 ARG A CA 1
ATOM 1099 C C . ARG A 1 142 ? -22.194 -9.237 14.458 1.00 74.88 142 ARG A C 1
ATOM 1101 O O . ARG A 1 142 ? -22.237 -10.274 13.807 1.00 74.88 142 ARG A O 1
ATOM 1108 N N . LYS A 1 143 ? -23.230 -8.392 14.511 1.00 77.56 143 LYS A N 1
ATOM 1109 C CA . LYS A 1 143 ? -24.540 -8.679 13.903 1.00 77.56 143 LYS A CA 1
ATOM 1110 C C . LYS A 1 143 ? -24.485 -8.803 12.376 1.00 77.56 143 LYS A C 1
ATOM 1112 O O . LYS A 1 143 ? -25.199 -9.632 11.812 1.00 77.56 143 LYS A O 1
ATOM 1117 N N . TYR A 1 144 ? -23.694 -7.966 11.702 1.00 83.94 144 TYR A N 1
ATOM 1118 C CA . TYR A 1 144 ? -23.577 -7.997 10.241 1.00 83.94 144 TYR A CA 1
ATOM 1119 C C . TYR A 1 144 ? -22.586 -9.056 9.752 1.00 83.94 144 TYR A C 1
ATOM 1121 O O . TYR A 1 144 ? -22.891 -9.723 8.766 1.00 83.94 144 TYR A O 1
ATOM 1129 N N . ILE A 1 145 ? -21.452 -9.253 10.438 1.00 82.38 145 ILE A N 1
ATOM 1130 C CA . ILE A 1 145 ? -20.458 -10.273 10.068 1.00 82.38 145 ILE A CA 1
ATOM 1131 C C . ILE A 1 145 ? -21.067 -11.670 10.098 1.00 82.38 145 ILE A C 1
ATOM 1133 O O . ILE A 1 145 ? -20.878 -12.402 9.133 1.00 82.38 145 ILE A O 1
ATOM 1137 N N . ASP A 1 146 ? -21.839 -12.022 11.129 1.00 81.81 146 ASP A N 1
ATOM 1138 C CA . ASP A 1 146 ? -22.451 -13.354 11.196 1.00 81.81 146 ASP A CA 1
ATOM 1139 C C . ASP A 1 146 ? -23.426 -13.574 10.035 1.00 81.81 146 ASP A C 1
ATOM 1141 O O . ASP A 1 146 ? -23.381 -14.603 9.363 1.00 81.81 146 ASP A O 1
ATOM 1145 N N . ARG A 1 147 ? -24.274 -12.582 9.729 1.00 87.19 147 ARG A N 1
ATOM 1146 C CA . ARG A 1 147 ? -25.220 -12.672 8.604 1.00 87.19 147 ARG A CA 1
ATOM 1147 C C . ARG A 1 147 ? -24.515 -12.781 7.257 1.00 87.19 147 ARG A C 1
ATOM 1149 O O . ARG A 1 147 ? -24.913 -13.607 6.443 1.00 87.19 147 ARG A O 1
ATOM 1156 N N . LEU A 1 148 ? -23.492 -11.959 7.022 1.00 86.56 148 LEU A N 1
ATOM 1157 C CA . LEU A 1 148 ? -22.706 -12.006 5.788 1.00 86.56 148 LEU A CA 1
ATOM 1158 C C . LEU A 1 148 ? -21.939 -13.326 5.670 1.00 86.56 148 LEU A C 1
ATOM 1160 O O . LEU A 1 148 ? -21.896 -13.906 4.591 1.00 86.56 148 LEU A O 1
ATOM 1164 N N . GLY A 1 149 ? -21.391 -13.833 6.777 1.00 84.38 149 GLY A N 1
ATOM 1165 C CA . GLY A 1 149 ? -20.715 -15.125 6.833 1.00 84.38 149 GLY A CA 1
ATOM 1166 C C . GLY A 1 149 ? -21.643 -16.268 6.430 1.00 84.38 149 GLY A C 1
ATOM 1167 O O . GLY A 1 149 ? -21.328 -17.013 5.504 1.00 84.38 149 GLY A O 1
ATOM 1168 N N . TRP A 1 150 ? -22.822 -16.358 7.051 1.00 90.50 150 TRP A N 1
ATOM 1169 C CA . TRP A 1 150 ? -23.825 -17.364 6.691 1.00 90.50 150 TRP A CA 1
ATOM 1170 C C . TRP A 1 150 ? -24.334 -17.205 5.256 1.00 90.50 150 TRP A C 1
ATOM 1172 O O . TRP A 1 150 ? -24.485 -18.205 4.558 1.00 90.50 150 TRP A O 1
ATOM 1182 N N . ALA A 1 151 ? -24.533 -15.973 4.778 1.00 92.56 151 ALA A N 1
ATOM 1183 C CA . ALA A 1 151 ? -24.915 -15.722 3.390 1.00 92.56 151 ALA A CA 1
ATOM 1184 C C . ALA A 1 151 ? -23.856 -16.240 2.401 1.00 92.56 151 ALA A C 1
ATOM 1186 O O . ALA A 1 151 ? -24.204 -16.914 1.434 1.00 92.56 151 ALA A O 1
ATOM 1187 N N . CYS A 1 152 ? -22.567 -16.000 2.665 1.00 90.62 152 CYS A N 1
ATOM 1188 C CA . CYS A 1 152 ? -21.476 -16.545 1.857 1.00 90.62 152 CYS A CA 1
ATOM 1189 C C . CYS A 1 152 ? -21.454 -18.080 1.876 1.00 90.62 152 CYS A C 1
ATOM 1191 O O . CYS A 1 152 ? -21.308 -18.691 0.821 1.00 90.62 152 CYS A O 1
ATOM 1193 N N . VAL A 1 153 ? -21.637 -18.714 3.042 1.00 92.50 153 VAL A N 1
ATOM 1194 C CA . VAL A 1 153 ? -21.691 -20.185 3.155 1.00 92.50 153 VAL A CA 1
ATOM 1195 C C . VAL A 1 153 ? -22.848 -20.759 2.335 1.00 92.50 153 VAL A C 1
ATOM 1197 O O . VAL A 1 153 ? -22.651 -21.721 1.596 1.00 92.50 153 VAL A O 1
ATOM 1200 N N . ILE A 1 154 ? -24.032 -20.144 2.410 1.00 95.62 154 ILE A N 1
ATOM 1201 C CA . ILE A 1 154 ? -25.204 -20.557 1.627 1.00 95.62 154 ILE A CA 1
ATOM 1202 C C . ILE A 1 154 ? -24.932 -20.411 0.127 1.00 95.62 154 ILE A C 1
ATOM 1204 O O . ILE A 1 154 ? -25.180 -21.349 -0.624 1.00 95.62 154 ILE A O 1
ATOM 1208 N N . LEU A 1 155 ? -24.383 -19.275 -0.316 1.00 95.25 155 LEU A N 1
ATOM 1209 C CA . LEU A 1 155 ? -24.056 -19.044 -1.727 1.00 95.25 155 LEU A CA 1
ATOM 1210 C C . LEU A 1 155 ? -23.044 -20.064 -2.262 1.00 95.25 155 LEU A C 1
ATOM 1212 O O . LEU A 1 155 ? -23.235 -20.608 -3.349 1.00 95.25 155 LEU A O 1
ATOM 1216 N N . ILE A 1 156 ? -21.999 -20.366 -1.487 1.00 94.31 156 ILE A N 1
ATOM 1217 C CA . ILE A 1 156 ? -21.010 -21.393 -1.840 1.00 94.31 156 ILE A CA 1
ATOM 1218 C C . ILE A 1 156 ? -21.672 -22.775 -1.898 1.00 94.31 156 ILE A C 1
ATOM 1220 O O . ILE A 1 156 ? -21.416 -23.531 -2.833 1.00 94.31 156 ILE A O 1
ATOM 1224 N N . GLY A 1 157 ? -22.547 -23.097 -0.942 1.00 95.19 157 GLY A N 1
ATOM 1225 C CA . GLY A 1 157 ? -23.294 -24.354 -0.917 1.00 95.19 157 GLY A CA 1
ATOM 1226 C C . GLY A 1 157 ? -24.210 -24.528 -2.131 1.00 95.19 157 GLY A C 1
ATOM 1227 O O . GLY A 1 157 ? -24.198 -25.588 -2.750 1.00 95.19 157 GLY A O 1
ATOM 1228 N N . ILE A 1 158 ? -24.941 -23.478 -2.522 1.00 95.81 158 ILE A N 1
ATOM 1229 C CA . ILE A 1 158 ? -25.783 -23.469 -3.730 1.00 95.81 158 ILE A CA 1
ATOM 1230 C C . ILE A 1 158 ? -24.927 -23.699 -4.977 1.00 95.81 158 ILE A C 1
ATOM 1232 O O . ILE A 1 158 ? -25.265 -24.541 -5.805 1.00 95.81 158 ILE A O 1
ATOM 1236 N N . TYR A 1 159 ? -23.803 -22.988 -5.101 1.00 95.19 159 TYR A N 1
ATOM 1237 C CA . TYR A 1 159 ? -22.891 -23.153 -6.232 1.00 95.19 159 TYR A CA 1
ATOM 1238 C C . TYR A 1 159 ? -22.304 -24.573 -6.305 1.00 95.19 159 TYR A C 1
ATOM 1240 O O . TYR A 1 159 ? -22.253 -25.172 -7.380 1.00 95.19 159 TYR A O 1
ATOM 1248 N N . ALA A 1 160 ? -21.900 -25.139 -5.166 1.00 94.50 160 ALA A N 1
ATOM 1249 C CA . ALA A 1 160 ? -21.388 -26.503 -5.093 1.00 94.50 160 ALA A CA 1
ATOM 1250 C C . ALA A 1 160 ? -22.462 -27.542 -5.459 1.00 94.50 160 ALA A C 1
ATOM 1252 O O . ALA A 1 160 ? -22.180 -28.454 -6.231 1.00 94.50 160 ALA A O 1
ATOM 1253 N N . ALA A 1 161 ? -23.695 -27.383 -4.965 1.00 94.12 161 ALA A N 1
ATOM 1254 C CA . ALA A 1 161 ? -2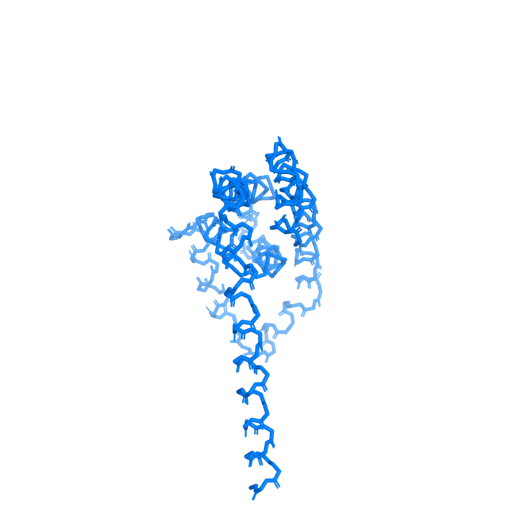4.815 -28.261 -5.301 1.00 94.12 161 ALA A CA 1
ATOM 1255 C C . ALA A 1 161 ? -25.168 -28.190 -6.794 1.00 94.12 161 ALA A C 1
ATOM 1257 O O . ALA A 1 161 ? -25.327 -29.230 -7.429 1.00 94.12 161 ALA A O 1
ATOM 1258 N N . TYR A 1 162 ? -25.209 -26.981 -7.367 1.00 96.19 162 TYR A N 1
ATOM 1259 C CA . TYR A 1 162 ? -25.402 -26.775 -8.804 1.00 96.19 162 TYR A CA 1
ATOM 1260 C C . TYR A 1 162 ? -24.345 -27.520 -9.632 1.00 96.19 162 TYR A C 1
ATOM 1262 O O . TYR A 1 162 ? -24.692 -28.195 -10.591 1.00 96.19 162 TYR A O 1
ATOM 1270 N N . LYS A 1 163 ? -23.069 -27.460 -9.227 1.00 92.69 163 LYS A N 1
ATOM 1271 C CA . LYS A 1 163 ? -21.962 -28.142 -9.917 1.00 92.69 163 LYS A CA 1
ATOM 1272 C C . LYS A 1 163 ? -21.973 -29.672 -9.767 1.00 92.69 163 LYS A C 1
ATOM 1274 O O . LYS A 1 163 ? -21.349 -30.358 -10.561 1.00 92.69 163 LYS A O 1
ATOM 1279 N N . ILE A 1 164 ? -22.594 -30.218 -8.723 1.00 93.75 164 ILE A N 1
ATOM 1280 C CA . ILE A 1 164 ? -22.696 -31.677 -8.532 1.00 93.75 164 ILE A CA 1
ATOM 1281 C C . ILE A 1 164 ? -23.883 -32.252 -9.316 1.00 93.75 164 ILE A C 1
ATOM 1283 O O . ILE A 1 164 ? -23.830 -33.396 -9.758 1.00 93.75 164 ILE A O 1
ATOM 1287 N N . LEU A 1 165 ? -24.955 -31.471 -9.470 1.00 88.25 165 LEU A N 1
ATOM 1288 C CA . LEU A 1 165 ? -26.182 -31.877 -10.162 1.00 88.25 165 LEU A CA 1
ATOM 1289 C C . LEU A 1 165 ? -26.122 -31.705 -11.690 1.00 88.25 165 LEU A C 1
ATOM 1291 O O . LEU A 1 165 ? -27.000 -32.228 -12.374 1.00 88.25 165 LEU A O 1
ATOM 1295 N N . ASN A 1 166 ? -25.129 -30.979 -12.210 1.00 75.12 166 ASN A N 1
ATOM 1296 C CA . ASN A 1 166 ? -24.980 -30.632 -13.624 1.00 75.12 166 ASN A CA 1
ATOM 1297 C C . ASN A 1 166 ? -23.563 -30.919 -14.119 1.00 75.12 166 ASN A C 1
ATOM 1299 O O . ASN A 1 166 ? -23.430 -31.332 -15.289 1.00 75.12 166 ASN A O 1
#

Secondary structure (DSSP, 8-state):
-HHHHHHH-GGGHHHHHHHHHHHHHHHHHHHHHHHHHHIIIIIHHHHHHTT-HHHHHHHHHIIIIISTTHHHHHHHHSSS-HHHHHHHHHHHHHHHHHHHS--GGG-HHHHHHHHHHHHHHHHHHHHHHHHHHHHHHHHHHHHHHHHHHHHHHHHHHHHHHHHHH-

Foldseek 3Di:
DLQVVCQVPVVCSLVSLVVCLVVLLVLLLVLLQLLQVCLPPPVVVVCVVVVVPVVLVVVLCCCAPNCPCVVLLCLLQDPHDNSVSSNVLSNSLNVCCVPPVGSHSSPSVNSSVSNSVSSSVNSCVSSVVSSVCHPVVVVVCVVVVVVVVVVVVVVVVVVVVVVVVD

Radius of gyration: 20.36 Å; chains: 1; bounding box: 44×42×50 Å